Protein AF-A0A2G9T8K2-F1 (afdb_monomer)

Secondary structure (DSSP, 8-state):
-------------PPP---HHHHHHHSPPHHHH-TTS-PPP-------SPPTTS---THHHH-HHHHHHHHHTHHHHHHHHHHHHHHHHHHHHHHHH--TTS-HHHHHHHHHHHHHHHTT-BTTTBS-SS------TT--S---PPTT--

Foldseek 3Di:
DDDDDPPDPPDPPPDPPPPLVVVLVPDDALCRVPVVLDADDDDDDAQDDADPVRDGVNVCVVPPVNVVVVVVCVNVRSVVRSLVVLVVVLVVVLVVDDDPPDDLQVSQVSSQSSSCSRQVDDPPVTGDPDGDWDDDDPGDTDDGDDPPRD

pLDDT: mean 89.26, std 17.04, range [35.12, 98.88]

Radius of gyration: 23.51 Å; Cα contacts (8 Å, |Δi|>4): 113; chains: 1; bounding box: 59×40×75 Å

Nearest PDB structures (foldseek):
  6qef-assembly1_A  TM=9.715E-01  e=3.784E-11  Homo sapiens
  1yw7-assembly1_A  TM=9.682E-01  e=5.775E-11  Homo sapiens
  7a14-assembly1_A  TM=9.833E-01  e=1.192E-10  Homo sapiens
  7a16-assembly1_A  TM=9.784E-01  e=1.518E-10  Homo sapiens
  5ji6-assembly1_A  TM=9.802E-01  e=2.053E-10  Homo sapiens

InterPro domains:
  IPR000994 Peptidase M24 [PF00557] (80-147)
  IPR036005 Creatinase/aminopeptidase-like [G3DSA:3.90.230.10] (22-150)
  IPR036005 Creatinase/aminopeptidase-like [SSF55920] (55-149)
  IPR050247 Methionine Aminopeptidase Type 2 [PTHR45777] (27-149)

Solvent-accessible surface area (backbone atoms only — not comparable to full-atom values): 9582 Å² total; per-residue (Å²): 133,87,78,85,80,81,78,75,82,76,70,82,74,75,73,79,86,73,69,56,65,61,60,46,69,71,50,74,30,49,66,73,74,30,78,83,68,68,47,67,78,77,91,82,77,74,58,76,69,56,44,100,84,65,50,56,60,55,56,56,81,68,38,64,70,44,48,55,55,54,60,71,44,44,68,64,49,35,55,51,23,45,54,48,49,33,52,54,51,40,55,54,55,47,68,77,68,71,55,92,91,62,54,66,55,62,53,42,53,57,48,49,54,38,43,38,50,29,52,55,51,47,81,92,83,25,63,79,93,66,81,65,67,67,45,61,89,91,42,88,65,88,34,58,72,59,96,87,66,129

Organism: Teladorsagia circumcincta (NCBI:txid45464)

Sequence (150 aa):
MNGGGDTVLNGVEEAPVVDWHKEITAMKPIDEQYPDGKYPVGQCETYYLPGKDGRIASDRESNQEKKALDGSFEEMYQDYRRSAEAHRQVRSYVKSWVKPGMTMIEICERLEACSRHLIKENGLEAGLAFPTGCSLNHVAAHYTPNNGDT

Structure (mmCIF, N/CA/C/O backbone):
data_AF-A0A2G9T8K2-F1
#
_entry.id   AF-A0A2G9T8K2-F1
#
loop_
_atom_site.group_PDB
_atom_site.id
_atom_site.type_symbol
_atom_site.label_atom_id
_atom_site.label_alt_id
_atom_site.label_comp_id
_atom_site.label_asym_id
_atom_site.label_entity_id
_atom_site.label_seq_id
_atom_site.pdbx_PDB_ins_code
_atom_site.Cartn_x
_atom_site.Cartn_y
_atom_site.Cartn_z
_atom_site.occupancy
_atom_site.B_iso_or_equiv
_atom_site.auth_seq_id
_atom_site.auth_comp_id
_atom_site.auth_asym_id
_atom_site.auth_atom_id
_atom_site.pdbx_PDB_model_num
ATOM 1 N N . MET A 1 1 ? 39.561 -26.236 -41.363 1.00 38.16 1 MET A N 1
ATOM 2 C CA . MET A 1 1 ? 38.985 -25.090 -42.092 1.00 38.16 1 MET A CA 1
ATOM 3 C C . MET A 1 1 ? 37.475 -25.247 -42.079 1.00 38.16 1 MET A C 1
ATOM 5 O O . MET A 1 1 ? 37.019 -26.264 -42.571 1.00 38.16 1 MET A O 1
ATOM 9 N N . ASN A 1 2 ? 36.804 -24.281 -41.438 1.00 37.56 2 ASN A N 1
ATOM 10 C CA . ASN A 1 2 ? 35.437 -23.749 -41.601 1.00 37.56 2 ASN A CA 1
ATOM 11 C C . ASN A 1 2 ? 34.260 -24.724 -41.833 1.00 37.56 2 ASN A C 1
ATOM 13 O O . ASN A 1 2 ? 34.310 -25.563 -42.715 1.00 37.56 2 ASN A O 1
ATOM 17 N N . GLY A 1 3 ? 33.119 -24.603 -41.157 1.00 35.12 3 GLY A N 1
ATOM 18 C CA . GLY A 1 3 ? 32.660 -23.568 -40.235 1.00 35.12 3 GLY A CA 1
ATOM 19 C C . GLY A 1 3 ? 31.345 -24.015 -39.595 1.00 35.12 3 GLY A C 1
ATOM 20 O O . GLY A 1 3 ? 30.494 -24.600 -40.264 1.00 35.12 3 GLY A O 1
ATOM 21 N N . GLY A 1 4 ? 31.221 -23.783 -38.288 1.00 36.28 4 GLY A N 1
ATOM 22 C CA . GLY A 1 4 ? 29.957 -23.906 -37.574 1.00 36.28 4 GLY A CA 1
ATOM 23 C C . GLY A 1 4 ? 29.042 -22.776 -38.022 1.00 36.28 4 GLY A C 1
ATOM 24 O O . GLY A 1 4 ? 29.440 -21.614 -37.993 1.00 36.28 4 GLY A O 1
ATOM 25 N N . GLY A 1 5 ? 27.855 -23.129 -38.506 1.00 36.09 5 GLY A N 1
ATOM 26 C CA . GLY A 1 5 ? 26.811 -22.158 -38.782 1.00 36.09 5 GLY A CA 1
ATOM 27 C C . GLY A 1 5 ? 26.262 -21.642 -37.462 1.00 36.09 5 GLY A C 1
ATOM 28 O O . GLY A 1 5 ? 25.600 -22.388 -36.745 1.00 36.09 5 GLY A O 1
ATOM 29 N N . ASP A 1 6 ? 26.547 -20.379 -37.161 1.00 44.25 6 ASP A N 1
ATOM 30 C CA . ASP A 1 6 ? 25.820 -19.609 -36.163 1.00 44.25 6 ASP A CA 1
ATOM 31 C C . ASP A 1 6 ? 24.350 -19.555 -36.589 1.00 44.25 6 ASP A C 1
ATOM 33 O O . ASP A 1 6 ? 23.964 -18.839 -37.517 1.00 44.25 6 ASP A O 1
ATOM 37 N N . THR A 1 7 ? 23.507 -20.345 -35.928 1.00 45.78 7 THR A N 1
ATOM 38 C CA . THR A 1 7 ? 22.065 -20.119 -35.940 1.00 45.78 7 THR A CA 1
ATOM 39 C C . THR A 1 7 ? 21.801 -18.811 -35.211 1.00 45.78 7 THR A C 1
ATOM 41 O O . THR A 1 7 ? 21.728 -18.770 -33.984 1.00 45.78 7 THR A O 1
ATOM 44 N N . VAL A 1 8 ? 21.683 -17.740 -35.991 1.00 42.59 8 VAL A N 1
ATOM 45 C CA . VAL A 1 8 ? 21.125 -16.457 -35.570 1.00 42.59 8 VAL A CA 1
ATOM 46 C C . VAL A 1 8 ? 19.744 -16.739 -34.977 1.00 42.59 8 VAL A C 1
ATOM 48 O O . VAL A 1 8 ? 18.833 -17.179 -35.682 1.00 42.59 8 VAL A O 1
ATOM 51 N N . LEU A 1 9 ? 19.604 -16.543 -33.665 1.00 45.12 9 LEU A N 1
ATOM 52 C CA . LEU A 1 9 ? 18.311 -16.550 -32.992 1.00 45.12 9 LEU A CA 1
ATOM 53 C C . LEU A 1 9 ? 17.525 -15.345 -33.515 1.00 45.12 9 LEU A C 1
ATOM 55 O O . LEU A 1 9 ? 17.727 -14.211 -33.088 1.00 45.12 9 LEU A O 1
ATOM 59 N N . ASN A 1 10 ? 16.682 -15.601 -34.511 1.00 40.28 10 ASN A N 1
ATOM 60 C CA . ASN A 1 10 ? 15.770 -14.617 -35.066 1.00 40.28 10 ASN A CA 1
ATOM 61 C C . ASN A 1 10 ? 14.801 -14.140 -33.978 1.00 40.28 10 ASN A C 1
ATOM 63 O O . ASN A 1 10 ? 14.024 -14.936 -33.460 1.00 40.28 10 ASN A O 1
ATOM 67 N N . GLY A 1 11 ? 14.866 -12.836 -33.695 1.00 44.34 11 GLY A N 1
ATOM 68 C CA . GLY A 1 11 ? 13.776 -11.992 -33.210 1.00 44.34 11 GLY A CA 1
ATOM 69 C C . GLY A 1 11 ? 12.993 -12.525 -32.017 1.00 44.34 11 GLY A C 1
ATOM 70 O O . GLY A 1 11 ? 11.942 -13.135 -32.192 1.00 44.34 11 GLY A O 1
ATOM 71 N N . VAL A 1 12 ? 13.437 -12.186 -30.805 1.00 46.81 12 VAL A N 1
ATOM 72 C CA . VAL A 1 12 ? 12.482 -12.038 -29.703 1.00 46.81 12 VAL A CA 1
ATOM 73 C C . VAL A 1 12 ? 11.587 -10.872 -30.109 1.00 46.81 12 VAL A C 1
ATOM 75 O O . VAL A 1 12 ? 12.048 -9.737 -30.184 1.00 46.81 12 VAL A O 1
ATOM 78 N N . GLU A 1 13 ? 10.352 -11.175 -30.495 1.00 46.81 13 GLU A N 1
ATOM 79 C CA . GLU A 1 13 ? 9.320 -10.180 -30.756 1.00 46.81 13 GLU A CA 1
ATOM 80 C C . GLU A 1 13 ? 9.213 -9.310 -29.495 1.00 46.81 13 GLU A C 1
ATOM 82 O O . GLU A 1 13 ? 8.817 -9.803 -28.435 1.00 46.81 13 GLU A O 1
ATOM 87 N N . GLU A 1 14 ? 9.685 -8.058 -29.568 1.00 51.09 14 GLU A N 1
ATOM 88 C CA . GLU A 1 14 ? 9.594 -7.126 -28.445 1.00 51.09 14 GLU A CA 1
ATOM 89 C C . GLU A 1 14 ? 8.126 -7.040 -28.045 1.00 51.09 14 GLU A C 1
ATOM 91 O O . GLU A 1 14 ? 7.257 -6.711 -28.860 1.00 51.09 14 GLU A O 1
ATOM 96 N N . ALA A 1 15 ? 7.838 -7.400 -26.792 1.00 55.69 15 ALA A N 1
ATOM 97 C CA . ALA A 1 15 ? 6.488 -7.312 -26.276 1.00 55.69 15 ALA A CA 1
ATOM 98 C C . ALA A 1 15 ? 5.990 -5.872 -26.487 1.00 55.69 15 ALA A C 1
ATOM 100 O O . ALA A 1 15 ? 6.731 -4.928 -26.203 1.00 55.69 15 ALA A O 1
ATOM 101 N N . PRO A 1 16 ? 4.759 -5.677 -26.991 1.00 57.56 16 PRO A N 1
ATOM 102 C CA . PRO A 1 16 ? 4.246 -4.343 -27.260 1.00 57.56 16 PRO A CA 1
ATOM 103 C C . PRO A 1 16 ? 4.357 -3.484 -25.999 1.00 57.56 16 PRO A C 1
ATOM 105 O O . PRO A 1 16 ? 3.934 -3.907 -24.921 1.00 57.56 16 PRO A O 1
ATOM 108 N N . VAL A 1 17 ? 4.934 -2.288 -26.141 1.00 64.06 17 VAL A N 1
ATOM 109 C CA . VAL A 1 17 ? 5.095 -1.326 -25.046 1.00 64.06 17 VAL A CA 1
ATOM 110 C C . VAL A 1 17 ? 3.703 -0.910 -24.573 1.00 64.06 17 VAL A C 1
ATOM 112 O O . VAL A 1 17 ? 3.028 -0.091 -25.198 1.00 64.06 17 VAL A O 1
ATOM 115 N N . VAL A 1 18 ? 3.235 -1.526 -23.487 1.00 72.75 18 VAL A N 1
ATOM 116 C CA . VAL A 1 18 ? 1.966 -1.168 -22.853 1.00 72.75 18 VAL A CA 1
ATOM 117 C C . VAL A 1 18 ? 2.175 0.149 -22.116 1.00 72.75 18 VAL A C 1
ATOM 119 O O . VAL A 1 18 ? 2.946 0.211 -21.161 1.00 72.75 18 VAL A O 1
ATOM 122 N N . ASP A 1 19 ? 1.479 1.199 -22.550 1.00 87.56 19 ASP A N 1
ATOM 123 C CA . ASP A 1 19 ? 1.466 2.506 -21.886 1.00 87.56 19 ASP A CA 1
ATOM 124 C C . ASP A 1 19 ? 0.635 2.434 -20.594 1.00 87.56 19 ASP A C 1
ATOM 126 O O . ASP A 1 19 ? -0.530 2.836 -20.526 1.00 87.56 19 ASP A O 1
ATOM 130 N N . TRP A 1 20 ? 1.247 1.873 -19.554 1.00 92.75 20 TRP A N 1
ATOM 131 C CA . TRP A 1 20 ? 0.635 1.721 -18.240 1.00 92.75 20 TRP A CA 1
ATOM 132 C C . TRP A 1 20 ? 0.455 3.064 -17.516 1.00 92.75 20 TRP A C 1
ATOM 134 O O . TRP A 1 20 ? -0.362 3.152 -16.601 1.00 92.75 20 TRP A O 1
ATOM 144 N N . HIS A 1 21 ? 1.129 4.139 -17.943 1.00 92.25 21 HIS A N 1
ATOM 145 C CA . HIS A 1 21 ? 0.894 5.478 -17.397 1.00 92.25 21 HIS A CA 1
ATOM 146 C C . HIS A 1 21 ? -0.522 5.965 -17.704 1.00 92.25 21 HIS A C 1
ATOM 148 O O . HIS A 1 21 ? -1.160 6.563 -16.835 1.00 92.25 21 HIS A O 1
ATOM 154 N N . LYS A 1 22 ? -1.051 5.679 -18.901 1.00 94.00 22 LYS A N 1
ATOM 155 C CA . LYS A 1 22 ? -2.453 5.980 -19.231 1.00 94.00 22 LYS A CA 1
ATOM 156 C C . LYS A 1 22 ? -3.431 5.183 -18.376 1.00 94.00 22 LYS A C 1
ATOM 158 O O . LYS A 1 22 ? -4.403 5.756 -17.892 1.00 94.00 22 LYS A O 1
ATOM 163 N N . GLU A 1 23 ? -3.169 3.891 -18.174 1.00 94.25 23 GLU A N 1
ATOM 164 C CA . GLU A 1 23 ? -4.003 3.036 -17.319 1.00 94.25 23 GLU A CA 1
ATOM 165 C C . GLU A 1 23 ? -4.077 3.585 -15.892 1.00 94.25 23 GLU A C 1
ATOM 167 O O . GLU A 1 23 ? -5.168 3.733 -15.350 1.00 94.25 23 GLU A O 1
ATOM 172 N N . ILE A 1 24 ? -2.923 3.922 -15.308 1.00 96.69 24 ILE A N 1
ATOM 173 C CA . ILE A 1 24 ? -2.823 4.458 -13.947 1.00 96.69 24 ILE A CA 1
ATOM 174 C C . ILE A 1 24 ? -3.498 5.825 -13.855 1.00 96.69 24 ILE A C 1
ATOM 176 O O . ILE A 1 24 ? -4.305 6.035 -12.957 1.00 96.69 24 ILE A O 1
ATOM 180 N N . THR A 1 25 ? -3.236 6.729 -14.803 1.00 95.56 25 THR A N 1
ATOM 181 C CA . THR A 1 25 ? -3.832 8.077 -14.821 1.00 95.56 25 THR A CA 1
ATOM 182 C C . THR A 1 25 ? -5.361 8.031 -14.911 1.00 95.56 25 THR A C 1
ATOM 184 O O . THR A 1 25 ? -6.039 8.906 -14.380 1.00 95.56 25 THR A O 1
ATOM 187 N N . ALA A 1 26 ? -5.918 7.007 -15.565 1.00 96.69 26 ALA A N 1
ATOM 188 C CA . ALA A 1 26 ? -7.360 6.790 -15.637 1.00 96.69 26 ALA A CA 1
ATOM 189 C C . ALA A 1 26 ? -7.965 6.246 -14.326 1.00 96.69 26 ALA A C 1
ATOM 191 O O . ALA A 1 26 ? -9.184 6.303 -14.151 1.00 96.69 26 ALA A O 1
ATOM 192 N N . MET A 1 27 ? -7.151 5.716 -13.405 1.00 97.50 27 MET A N 1
ATOM 193 C CA . MET A 1 27 ? -7.623 5.295 -12.087 1.00 97.50 27 MET A CA 1
ATOM 194 C C . MET A 1 27 ? -7.935 6.514 -11.227 1.00 97.50 27 MET A C 1
ATOM 196 O O . MET A 1 27 ? -7.213 7.507 -11.225 1.00 97.50 27 MET A O 1
ATOM 200 N N . LYS A 1 28 ? -9.001 6.423 -10.442 1.00 98.31 28 LYS A N 1
ATOM 201 C CA . LYS A 1 28 ? -9.392 7.485 -9.519 1.00 98.31 28 LYS A CA 1
ATOM 202 C C . LYS A 1 28 ? -8.578 7.367 -8.218 1.00 98.31 28 LYS A C 1
ATOM 204 O O . LYS A 1 28 ? -8.588 6.277 -7.651 1.00 98.31 28 LYS A O 1
ATOM 209 N N . PRO A 1 29 ? -7.900 8.412 -7.711 1.00 98.56 29 PRO A N 1
ATOM 210 C CA . PRO A 1 29 ? -7.234 8.368 -6.404 1.00 98.56 29 PRO A CA 1
ATOM 211 C C . PRO A 1 29 ? -8.192 8.008 -5.261 1.00 98.56 29 PRO A C 1
ATOM 213 O O . PRO A 1 29 ? -9.389 8.294 -5.349 1.00 98.56 29 PRO A O 1
ATOM 216 N N . ILE A 1 30 ? -7.681 7.414 -4.174 1.00 98.69 30 ILE A N 1
ATOM 217 C CA . ILE A 1 30 ? -8.524 6.906 -3.075 1.00 98.69 30 ILE A CA 1
ATOM 218 C C . ILE A 1 30 ? -9.400 8.015 -2.473 1.00 98.69 30 ILE A C 1
ATOM 220 O O . ILE A 1 30 ? -10.603 7.825 -2.315 1.00 98.69 30 ILE A O 1
ATOM 224 N N . ASP A 1 31 ? -8.839 9.198 -2.239 1.00 98.06 31 ASP A N 1
ATOM 225 C CA . ASP A 1 31 ? -9.562 10.336 -1.645 1.00 98.06 31 ASP A CA 1
ATOM 226 C C . ASP A 1 31 ? -10.737 10.803 -2.508 1.00 98.06 31 ASP A C 1
ATOM 228 O O . ASP A 1 31 ? -11.750 11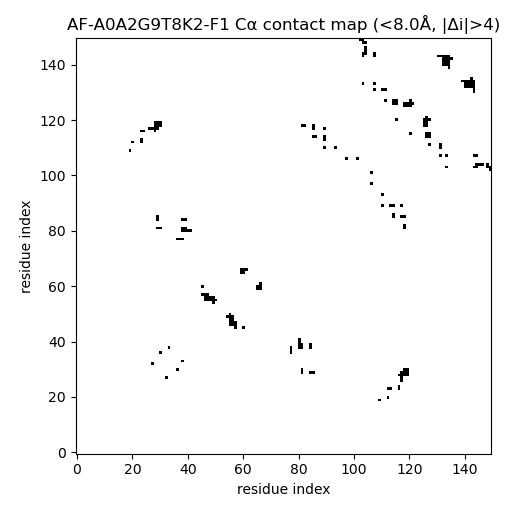.286 -2.012 1.00 98.06 31 ASP A O 1
ATOM 232 N N . GLU A 1 32 ? -10.623 10.649 -3.826 1.00 98.31 32 GLU A N 1
ATOM 233 C CA . GLU A 1 32 ? -11.689 11.037 -4.739 1.00 98.31 32 GLU A CA 1
ATOM 234 C C . GLU A 1 32 ? -12.767 9.949 -4.841 1.00 98.31 32 GLU A C 1
ATOM 236 O O . GLU A 1 32 ? -13.918 10.242 -5.179 1.00 98.31 32 GLU A O 1
ATOM 241 N N . GLN A 1 33 ? -12.424 8.684 -4.583 1.00 98.44 33 GLN A N 1
ATOM 242 C CA . GLN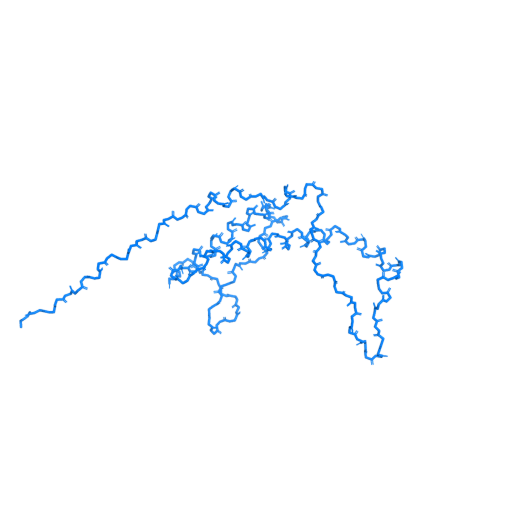 A 1 33 ? -13.400 7.596 -4.480 1.00 98.44 33 GLN A CA 1
ATOM 243 C C . GLN A 1 33 ? -14.270 7.738 -3.221 1.00 98.44 33 GLN A C 1
ATOM 245 O O . GLN A 1 33 ? -15.461 7.436 -3.285 1.00 98.44 33 GLN A O 1
ATOM 250 N N . TYR A 1 34 ? -13.695 8.253 -2.128 1.00 98.19 34 TYR A N 1
ATOM 251 C CA . TYR A 1 34 ? -14.343 8.445 -0.824 1.00 98.19 34 TYR A CA 1
ATOM 252 C C . TYR A 1 34 ? -14.344 9.932 -0.424 1.00 98.19 34 TYR A C 1
ATOM 254 O O . TYR A 1 34 ? -13.609 10.335 0.478 1.00 98.19 34 TYR A O 1
ATOM 262 N N . PRO A 1 35 ? -15.165 10.778 -1.082 1.00 97.00 35 PRO A N 1
ATOM 263 C CA . PRO A 1 35 ? -15.143 12.229 -0.875 1.00 97.00 35 PRO A CA 1
ATOM 264 C C . PRO A 1 35 ? -15.599 12.670 0.525 1.00 97.00 35 PRO A C 1
ATOM 266 O O . PRO A 1 35 ? -15.419 13.829 0.888 1.00 97.00 35 PRO A O 1
ATOM 269 N N . ASP A 1 36 ? -16.208 11.776 1.306 1.00 96.75 36 ASP A N 1
ATOM 270 C CA . ASP A 1 36 ? -16.606 12.006 2.696 1.00 96.75 36 ASP A CA 1
ATOM 271 C C . ASP A 1 36 ? -15.505 11.655 3.713 1.00 96.75 36 ASP A C 1
ATOM 273 O O . ASP A 1 36 ? -15.725 11.800 4.917 1.00 96.75 36 ASP A O 1
ATOM 277 N N . GLY A 1 37 ? -14.341 11.185 3.246 1.00 95.69 37 GLY A N 1
ATOM 278 C CA . GLY A 1 37 ? -13.222 10.769 4.091 1.00 95.69 37 GLY A CA 1
ATOM 279 C C . GLY A 1 37 ? -13.492 9.496 4.895 1.00 95.69 37 GLY A C 1
ATOM 280 O O . GLY A 1 37 ? -12.780 9.231 5.862 1.00 95.69 37 GLY A O 1
ATOM 281 N N . LYS A 1 38 ? -14.524 8.716 4.539 1.00 96.81 38 LYS A N 1
ATOM 282 C CA . LYS A 1 38 ? -14.865 7.459 5.216 1.00 96.81 38 LYS A CA 1
ATOM 283 C C . LYS A 1 38 ? -14.405 6.273 4.385 1.00 96.81 38 LYS A C 1
ATOM 285 O O . LYS A 1 38 ? -15.114 5.780 3.510 1.00 96.81 38 LYS A O 1
ATOM 290 N N . TYR A 1 39 ? -13.213 5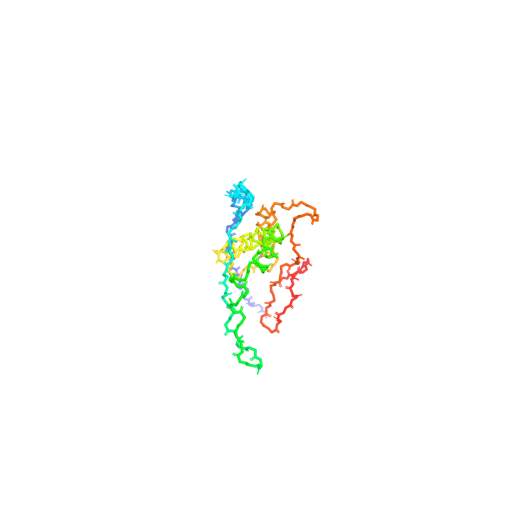.786 4.695 1.00 98.31 39 TYR A N 1
ATOM 291 C CA . TYR A 1 39 ? -12.612 4.668 3.981 1.00 98.31 39 TYR A CA 1
ATOM 292 C C . TYR A 1 39 ? -13.143 3.315 4.490 1.00 98.31 39 TYR A C 1
ATOM 294 O O . TYR A 1 39 ? -13.522 3.193 5.662 1.00 98.31 39 TYR A O 1
ATOM 302 N N . PRO A 1 40 ? -13.149 2.264 3.645 1.00 98.06 40 PRO A N 1
ATOM 303 C CA . PRO A 1 40 ? -13.683 0.962 4.023 1.00 98.06 40 PRO A CA 1
ATOM 304 C C . PRO A 1 40 ? -12.931 0.346 5.202 1.00 98.06 40 PRO A C 1
ATOM 306 O O . PRO A 1 40 ? -11.696 0.265 5.206 1.00 98.06 40 PRO A O 1
ATOM 309 N N . VAL A 1 41 ? -13.693 -0.152 6.177 1.00 97.88 41 VAL A N 1
ATOM 310 C CA . VAL A 1 41 ? -13.150 -0.939 7.286 1.00 97.88 41 VAL A CA 1
ATOM 31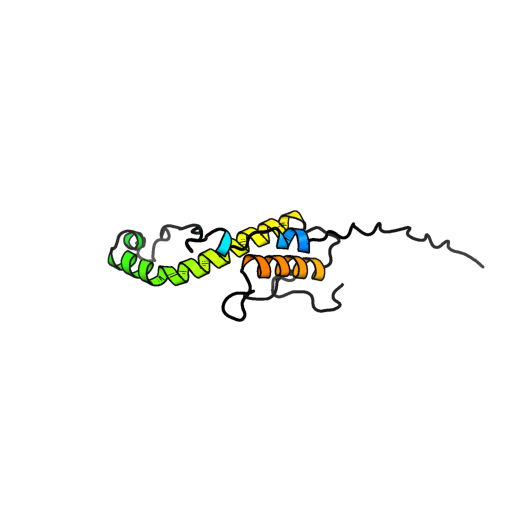1 C C . VAL A 1 41 ? -12.501 -2.225 6.772 1.00 97.88 41 VAL A C 1
ATOM 313 O O . VAL A 1 41 ? -12.915 -2.807 5.768 1.00 97.88 41 VAL A O 1
ATOM 316 N N . GLY A 1 42 ? -11.450 -2.660 7.466 1.00 97.00 42 GLY A N 1
ATOM 317 C CA . GLY A 1 42 ? -10.873 -3.982 7.260 1.00 97.00 42 GLY A CA 1
ATOM 318 C C . GLY A 1 42 ? -11.724 -5.082 7.897 1.00 97.00 42 GLY A C 1
ATOM 319 O O . GLY A 1 42 ? -12.871 -4.880 8.286 1.00 97.00 42 GLY A O 1
ATOM 320 N N . GLN A 1 43 ? -11.125 -6.259 8.040 1.00 95.69 43 GLN A N 1
ATOM 321 C CA . GLN A 1 43 ? -11.705 -7.341 8.825 1.00 95.69 43 GLN A CA 1
ATOM 322 C C . GLN A 1 43 ? -11.619 -6.991 10.318 1.00 95.69 43 GLN A C 1
ATOM 324 O O . GLN A 1 43 ? -10.523 -6.869 10.864 1.00 95.69 43 GLN A O 1
ATOM 329 N N . CYS A 1 44 ? -12.769 -6.816 10.965 1.00 91.06 44 CYS A N 1
ATOM 330 C CA . CYS A 1 44 ? -12.864 -6.626 12.410 1.00 91.06 44 CYS A CA 1
ATOM 331 C C . CYS A 1 44 ? -13.103 -7.985 13.070 1.00 91.06 44 CYS A C 1
ATOM 333 O O . CYS A 1 44 ? -14.189 -8.550 12.962 1.00 91.06 44 CYS A O 1
ATOM 335 N N . GLU A 1 45 ? -12.076 -8.509 13.732 1.00 87.62 45 GLU A N 1
ATOM 336 C CA . GLU A 1 45 ? -12.164 -9.751 14.495 1.00 87.62 45 GLU A CA 1
ATOM 337 C C . GLU A 1 45 ? -12.605 -9.468 15.926 1.00 87.62 45 GLU A C 1
ATOM 339 O O . GLU A 1 45 ? -12.085 -8.559 16.579 1.00 87.62 45 GLU A O 1
ATOM 344 N N . THR A 1 46 ? -13.520 -10.289 16.437 1.00 83.44 46 THR A N 1
ATOM 345 C CA . THR A 1 46 ? -13.854 -10.264 17.861 1.00 83.44 46 THR A CA 1
ATOM 346 C C . THR A 1 46 ? -12.687 -10.811 18.672 1.00 83.44 46 THR A C 1
ATOM 348 O O . THR A 1 46 ? -11.977 -11.706 18.215 1.00 83.44 46 THR A O 1
ATOM 351 N N . TYR A 1 47 ? -12.492 -10.350 19.902 1.00 75.81 47 TYR A N 1
ATOM 352 C CA . TYR A 1 47 ?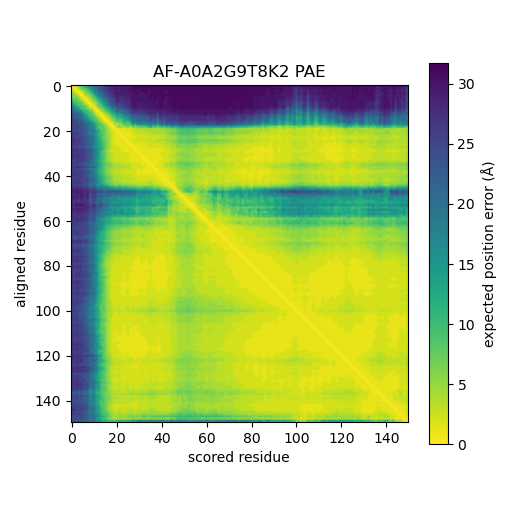 -11.476 -10.940 20.774 1.00 75.81 47 TYR A CA 1
ATOM 353 C C . TYR A 1 47 ? -11.861 -12.390 21.105 1.00 75.81 47 TYR A C 1
ATOM 355 O O . TYR A 1 47 ? -12.724 -12.599 21.946 1.00 75.81 47 TYR A O 1
ATOM 363 N N . TYR A 1 48 ? -11.254 -13.387 20.450 1.00 66.12 48 TYR A N 1
ATOM 364 C CA . TYR A 1 48 ? -11.632 -14.805 20.605 1.00 66.12 48 TYR A CA 1
ATOM 365 C C . TYR A 1 48 ? -10.577 -15.673 21.303 1.00 66.12 48 TYR A C 1
ATOM 367 O O . TYR A 1 48 ? -10.852 -16.831 21.611 1.00 66.12 48 TYR A O 1
ATOM 375 N N . LEU A 1 49 ? -9.374 -15.148 21.566 1.00 74.69 49 LEU A N 1
ATOM 376 C CA . LEU A 1 49 ? -8.336 -15.891 22.282 1.00 74.69 49 LEU A CA 1
ATOM 377 C C . LEU A 1 49 ? -8.530 -15.751 23.799 1.00 74.69 49 LEU A C 1
ATOM 379 O O . LEU A 1 49 ? -8.466 -14.628 24.309 1.00 74.69 49 LEU A O 1
ATOM 383 N N . PRO A 1 50 ? -8.743 -16.861 24.532 1.00 79.88 50 PRO A N 1
ATOM 384 C CA . PRO A 1 50 ? -8.802 -16.821 25.984 1.00 79.88 50 PRO A CA 1
ATOM 385 C C . PRO A 1 50 ? -7.455 -16.384 26.564 1.00 79.88 50 PRO A C 1
ATOM 387 O O . PRO A 1 50 ? -6.393 -16.835 26.125 1.00 79.88 50 PRO A O 1
ATOM 390 N N . GLY A 1 51 ? -7.496 -15.535 27.586 1.00 80.25 51 GLY A N 1
ATOM 391 C CA . GLY A 1 51 ? -6.342 -15.240 28.422 1.00 80.25 51 GLY A CA 1
ATOM 392 C C . GLY A 1 51 ? -5.847 -16.484 29.163 1.00 80.25 51 GLY A C 1
ATOM 393 O O . GLY A 1 51 ? -6.499 -17.529 29.190 1.00 80.25 51 GLY A O 1
ATOM 394 N N . LYS A 1 52 ? -4.694 -16.369 29.834 1.00 82.56 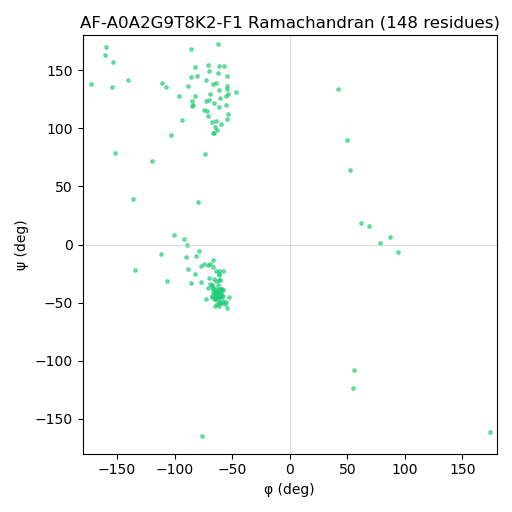52 LYS A N 1
ATOM 395 C CA . LYS A 1 52 ? -4.151 -17.451 30.684 1.00 82.56 52 LYS A CA 1
ATOM 396 C C . LYS A 1 52 ? -5.118 -17.880 31.799 1.00 82.56 52 LYS A C 1
ATOM 398 O O . LYS A 1 52 ? -5.009 -18.989 32.304 1.00 82.56 52 LYS A O 1
ATOM 403 N N . ASP A 1 53 ? -6.036 -16.996 32.177 1.00 87.62 53 ASP A N 1
ATOM 404 C CA . ASP A 1 53 ? -7.104 -17.198 33.156 1.00 87.62 53 ASP A CA 1
ATOM 405 C C . ASP A 1 53 ? -8.425 -17.701 32.532 1.00 87.62 53 ASP A C 1
ATOM 407 O O . ASP A 1 53 ? -9.432 -17.811 33.229 1.00 87.62 53 ASP A O 1
ATOM 411 N N . GLY A 1 54 ? -8.440 -17.996 31.227 1.00 83.81 54 GLY A N 1
ATOM 412 C CA . GLY A 1 54 ? -9.602 -18.494 30.489 1.00 83.81 54 GLY A CA 1
ATOM 413 C C . GLY A 1 54 ? -10.636 -17.428 30.117 1.00 83.81 54 GLY A C 1
ATOM 414 O O . GLY A 1 54 ? -11.651 -17.763 29.507 1.00 83.81 54 GLY A O 1
ATOM 415 N N . ARG A 1 55 ? -10.411 -16.152 30.458 1.00 83.19 55 ARG A N 1
ATOM 416 C CA . ARG A 1 55 ? -11.340 -15.063 30.123 1.00 83.19 55 ARG A CA 1
ATOM 417 C C . ARG A 1 55 ? -11.158 -14.603 28.685 1.00 83.19 55 ARG A C 1
ATOM 419 O O . ARG A 1 55 ? -10.044 -14.548 28.177 1.00 83.19 55 ARG A O 1
ATOM 426 N N . ILE A 1 56 ? -12.259 -14.217 28.053 1.00 82.44 56 ILE A N 1
ATOM 427 C CA . ILE A 1 56 ? -12.282 -13.671 26.696 1.00 82.44 56 ILE A CA 1
ATOM 428 C C . ILE A 1 56 ? -12.567 -12.170 26.798 1.00 82.44 56 ILE A C 1
ATOM 430 O O . ILE A 1 56 ? -13.446 -11.760 27.553 1.00 82.44 56 ILE A O 1
ATOM 434 N N . ALA A 1 57 ? -11.833 -11.344 26.050 1.00 84.38 57 ALA A N 1
ATOM 435 C CA . ALA A 1 57 ? -11.938 -9.882 26.110 1.00 84.38 57 ALA A CA 1
ATOM 436 C C . ALA A 1 57 ? -13.139 -9.318 25.315 1.00 84.38 57 ALA A C 1
ATOM 438 O O . ALA A 1 57 ? -13.048 -8.259 24.694 1.00 84.38 57 ALA A O 1
ATOM 439 N N . SER A 1 58 ? -14.269 -10.031 25.313 1.00 83.25 58 SER A N 1
ATOM 440 C CA . SER A 1 58 ? -15.506 -9.647 24.615 1.00 83.25 58 SER A CA 1
ATOM 441 C C . SER A 1 58 ? -16.164 -8.395 25.209 1.00 83.25 58 SER A C 1
ATOM 443 O O . SER A 1 58 ? -16.972 -7.728 24.565 1.00 83.25 58 SER A O 1
ATOM 445 N N . ASP A 1 59 ? -15.820 -8.042 26.448 1.00 84.25 59 ASP A N 1
ATOM 446 C CA . ASP A 1 59 ? -16.265 -6.810 27.098 1.00 84.25 59 ASP A CA 1
ATOM 447 C C . ASP A 1 59 ? -15.740 -5.550 26.392 1.00 84.25 59 ASP A C 1
ATOM 449 O O . ASP A 1 59 ? -16.380 -4.504 26.462 1.00 84.25 59 ASP A O 1
ATOM 453 N N . ARG A 1 60 ? -14.639 -5.642 25.637 1.00 85.62 60 ARG A N 1
ATOM 454 C CA . ARG A 1 60 ? -14.069 -4.518 24.874 1.00 85.62 60 ARG A CA 1
ATOM 455 C C . ARG A 1 60 ? -15.012 -3.968 23.803 1.00 85.62 60 ARG A C 1
ATOM 457 O O . ARG A 1 60 ? -14.932 -2.786 23.489 1.00 85.62 60 ARG A O 1
ATOM 464 N N . GLU A 1 61 ? -15.926 -4.792 23.296 1.00 85.31 61 GLU A N 1
ATOM 465 C CA . GLU A 1 61 ? -16.927 -4.391 22.300 1.00 85.31 61 GLU A CA 1
ATOM 466 C C . GLU A 1 61 ? -18.209 -3.830 22.921 1.00 85.31 61 GLU A C 1
ATOM 468 O O . GLU A 1 61 ? -18.969 -3.134 22.252 1.00 85.31 61 GLU A O 1
ATOM 473 N N . SER A 1 62 ? -18.494 -4.132 24.190 1.00 87.88 62 SER A N 1
ATOM 474 C CA . SER A 1 62 ? -19.744 -3.739 24.861 1.00 87.88 62 SER A CA 1
ATOM 475 C C . SER A 1 62 ? -19.551 -2.606 25.870 1.00 87.88 62 SER A C 1
ATOM 477 O O . SER A 1 62 ? -20.447 -1.772 26.032 1.00 87.88 62 SER A O 1
ATOM 479 N N . ASN A 1 63 ? -18.379 -2.534 26.502 1.00 92.06 63 ASN A N 1
ATOM 480 C CA . ASN A 1 63 ? -18.024 -1.529 27.493 1.00 92.06 63 ASN A CA 1
ATOM 481 C C . ASN A 1 63 ? -17.966 -0.129 26.858 1.00 92.06 63 ASN A C 1
ATOM 483 O O . ASN A 1 63 ? -17.195 0.128 25.932 1.00 92.06 63 ASN A O 1
ATOM 487 N N . GLN A 1 64 ? -18.771 0.793 27.390 1.00 94.94 64 GLN A N 1
ATOM 488 C CA . GLN A 1 64 ? -18.898 2.161 26.879 1.00 94.94 64 GLN A CA 1
ATOM 489 C C . GLN A 1 64 ? -17.592 2.958 26.963 1.00 94.94 64 GLN A C 1
ATOM 491 O O . GLN A 1 64 ? -17.300 3.733 26.059 1.00 94.94 64 GLN A O 1
ATOM 496 N N . GLU A 1 65 ? -16.775 2.736 27.997 1.00 95.44 65 GLU A N 1
ATOM 497 C CA . GLU A 1 65 ? -15.461 3.378 28.122 1.00 95.44 65 GLU A CA 1
ATOM 498 C C . GLU A 1 65 ? -14.540 2.956 26.970 1.00 95.44 65 GLU A C 1
ATOM 500 O O . GLU A 1 65 ? -13.840 3.783 26.390 1.00 95.44 65 GLU A O 1
ATOM 505 N N . LYS A 1 66 ? -14.575 1.671 26.589 1.00 93.06 66 LYS A N 1
ATOM 506 C CA . LYS A 1 66 ? -13.758 1.146 25.487 1.00 93.06 66 LYS A CA 1
ATOM 507 C C . LYS A 1 66 ? -14.245 1.634 24.131 1.00 93.06 66 LYS A C 1
ATOM 509 O O . LYS A 1 66 ? -13.408 2.005 23.320 1.00 93.06 66 LYS A O 1
ATOM 514 N N . LYS A 1 67 ? -15.560 1.747 23.926 1.00 93.06 67 LYS A N 1
ATOM 515 C CA . LYS A 1 67 ? -16.128 2.388 22.727 1.00 93.06 67 LYS A CA 1
ATOM 516 C C . LYS A 1 67 ? -15.730 3.856 22.604 1.00 93.06 67 LYS A C 1
ATOM 518 O O . LYS A 1 67 ? -15.371 4.298 21.520 1.00 93.06 67 LYS A O 1
ATOM 523 N N . ALA A 1 68 ? -15.791 4.607 23.703 1.00 95.62 68 ALA A N 1
ATOM 524 C CA . ALA A 1 68 ? -15.393 6.012 23.710 1.00 95.62 68 ALA A CA 1
ATOM 525 C C . ALA A 1 68 ? -13.896 6.172 23.405 1.00 95.62 68 ALA A C 1
ATOM 527 O O . ALA A 1 68 ? -13.515 7.055 22.640 1.00 95.62 68 ALA A O 1
ATOM 528 N N . LEU A 1 69 ? -13.060 5.289 23.959 1.00 95.62 69 LEU A N 1
ATOM 529 C CA . LEU A 1 69 ? -11.631 5.259 23.665 1.00 95.62 69 LEU A CA 1
ATOM 530 C C . LEU A 1 69 ? -11.356 4.908 22.195 1.00 95.62 69 LEU A C 1
ATOM 532 O O . LEU A 1 69 ? -10.566 5.593 21.559 1.00 95.62 69 LEU A O 1
ATOM 536 N N . ASP A 1 70 ? -12.019 3.895 21.641 1.00 94.06 70 ASP A N 1
ATOM 537 C CA . ASP A 1 70 ? -11.882 3.501 20.230 1.00 94.06 70 ASP A CA 1
ATOM 538 C C . ASP A 1 70 ? -12.279 4.648 19.286 1.00 94.06 70 ASP A C 1
ATOM 540 O O . ASP A 1 70 ? -11.523 5.024 18.393 1.00 94.06 70 ASP A O 1
ATOM 544 N N . GLY A 1 71 ? -13.402 5.315 19.576 1.00 94.75 71 GLY A N 1
ATOM 545 C CA . GLY A 1 71 ? -13.844 6.496 18.833 1.00 94.75 71 GLY A CA 1
ATOM 546 C C . GLY A 1 71 ? -12.869 7.677 18.898 1.00 94.75 71 GLY A C 1
ATOM 547 O O . GLY A 1 71 ? -12.843 8.487 17.975 1.00 94.75 71 GLY A O 1
ATOM 548 N N . SER A 1 72 ? -12.033 7.774 19.940 1.00 97.00 72 SER A N 1
ATOM 549 C CA . SER A 1 72 ? -11.008 8.826 20.032 1.00 97.00 72 SER A CA 1
ATOM 550 C C . SER A 1 72 ? -9.846 8.643 19.047 1.00 97.00 72 SER A C 1
ATOM 552 O O . SER A 1 72 ? -9.137 9.605 18.766 1.00 97.00 72 SER A O 1
ATOM 554 N N . PHE A 1 73 ? -9.676 7.439 18.489 1.00 97.12 73 PHE A N 1
ATOM 555 C CA . PHE A 1 73 ? -8.644 7.105 17.502 1.00 97.12 73 PHE A CA 1
ATOM 556 C C . PHE A 1 73 ? -9.169 7.072 16.060 1.00 97.12 73 PHE A C 1
ATOM 558 O O . PHE A 1 73 ? -8.444 6.666 15.153 1.00 97.12 73 PHE A O 1
ATOM 565 N N . GLU A 1 74 ? -10.414 7.494 15.828 1.00 96.56 74 GLU A N 1
ATOM 566 C CA . GLU A 1 74 ? -11.080 7.318 14.536 1.00 96.56 74 GLU A CA 1
ATOM 567 C C . GLU A 1 74 ? -10.328 7.982 13.372 1.00 96.56 74 GLU A C 1
ATOM 569 O O . GLU A 1 74 ? -10.228 7.375 12.312 1.00 96.56 74 GLU A O 1
ATOM 574 N N . GLU A 1 75 ? -9.731 9.162 13.562 1.00 96.12 75 GLU A N 1
ATOM 575 C CA . GLU A 1 75 ? -8.916 9.830 12.530 1.00 96.12 75 GLU A CA 1
ATOM 576 C C . GLU A 1 75 ? -7.706 8.974 12.117 1.00 96.12 75 GLU A C 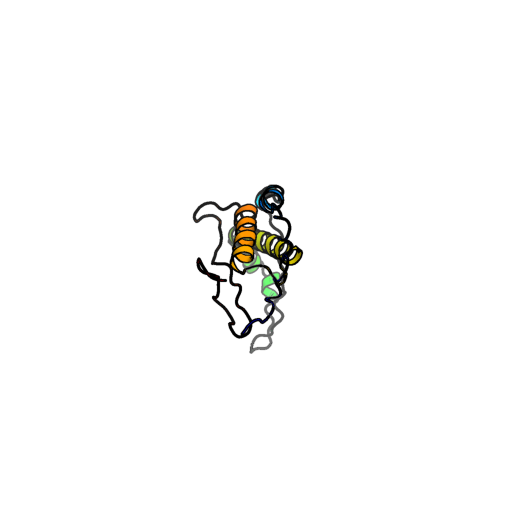1
ATOM 578 O O . GLU A 1 75 ? -7.536 8.655 10.942 1.00 96.12 75 GLU A O 1
ATOM 583 N N . MET A 1 76 ? -6.946 8.473 13.095 1.00 97.94 76 MET A N 1
ATOM 584 C CA . MET A 1 76 ? -5.826 7.558 12.853 1.00 97.94 76 MET A CA 1
ATOM 585 C C . MET A 1 76 ? -6.289 6.271 12.150 1.00 97.94 76 MET A C 1
ATOM 587 O O . MET A 1 76 ? -5.606 5.746 11.269 1.00 97.94 76 MET A O 1
ATOM 591 N N . TYR A 1 77 ? -7.461 5.738 12.511 1.00 97.94 77 TYR A N 1
ATOM 592 C CA . TYR A 1 77 ? -8.022 4.579 11.819 1.00 97.94 77 TYR A CA 1
ATOM 593 C C . TYR A 1 77 ? -8.428 4.894 10.382 1.00 97.94 77 TYR A C 1
ATOM 595 O O . TYR A 1 77 ? -8.255 4.030 9.521 1.00 97.94 77 TYR A O 1
ATOM 603 N N . GLN A 1 78 ? -8.925 6.097 10.094 1.00 98.25 78 GLN A N 1
ATOM 604 C CA . GLN A 1 78 ? -9.200 6.520 8.723 1.00 98.25 78 GLN A CA 1
ATOM 605 C C . GLN A 1 78 ? -7.916 6.573 7.886 1.00 98.25 78 GLN A C 1
ATOM 607 O O . GLN A 1 78 ? -7.918 6.030 6.782 1.00 98.25 78 GLN A O 1
ATOM 612 N N . ASP A 1 79 ? -6.797 7.066 8.422 1.00 98.31 79 ASP A N 1
ATOM 613 C CA . ASP A 1 79 ? -5.505 7.066 7.711 1.00 98.31 79 ASP A CA 1
ATOM 614 C C . ASP A 1 79 ? -5.012 5.650 7.377 1.00 98.31 79 ASP A C 1
ATOM 616 O O . ASP A 1 79 ? -4.567 5.364 6.254 1.00 98.31 79 ASP A O 1
ATOM 620 N N . TYR A 1 80 ? -5.153 4.715 8.323 1.00 98.56 80 TYR A N 1
ATOM 621 C CA . TYR A 1 80 ? -4.851 3.306 8.069 1.00 98.56 80 TYR A CA 1
ATOM 622 C C . TYR A 1 80 ? -5.784 2.697 7.019 1.00 98.56 80 TYR A C 1
ATOM 624 O O . TYR A 1 80 ? -5.322 1.969 6.137 1.00 98.56 80 TYR A O 1
ATOM 632 N N . ARG A 1 81 ? -7.090 2.983 7.082 1.00 98.69 81 ARG A N 1
ATOM 633 C CA . ARG A 1 81 ? -8.089 2.453 6.137 1.00 98.69 81 ARG A CA 1
ATOM 634 C C . ARG A 1 81 ? -7.868 3.003 4.725 1.00 98.69 81 ARG A C 1
ATOM 636 O O . ARG A 1 81 ? -7.913 2.221 3.773 1.00 98.69 81 ARG A O 1
ATOM 643 N N . ARG A 1 82 ? -7.544 4.292 4.596 1.00 98.69 82 ARG A N 1
ATOM 644 C CA . ARG A 1 82 ? -7.124 4.953 3.350 1.00 98.69 82 ARG A CA 1
ATOM 645 C C . ARG A 1 82 ? -5.934 4.240 2.719 1.00 98.69 82 ARG A C 1
ATOM 647 O O . ARG A 1 82 ? -6.000 3.792 1.574 1.00 98.69 82 ARG A O 1
ATOM 654 N N . SER A 1 83 ? -4.868 4.072 3.499 1.00 98.62 83 SER A N 1
ATOM 655 C CA . SER A 1 83 ? -3.633 3.411 3.064 1.00 98.62 83 SER A CA 1
ATOM 656 C C . SER A 1 83 ? -3.875 1.945 2.686 1.00 98.62 83 SER A C 1
ATOM 658 O O . SER A 1 83 ? -3.351 1.448 1.687 1.00 98.62 83 SER A O 1
ATOM 660 N N . ALA A 1 84 ? -4.725 1.246 3.445 1.00 98.81 84 ALA A N 1
ATOM 661 C CA . ALA A 1 84 ? -5.100 -0.133 3.164 1.00 98.81 84 ALA A CA 1
ATOM 662 C C . ALA A 1 84 ? -5.911 -0.268 1.866 1.00 98.81 84 ALA A C 1
ATOM 664 O O . ALA A 1 84 ? -5.718 -1.244 1.140 1.00 98.81 84 ALA A O 1
ATOM 665 N N . GLU A 1 85 ? -6.794 0.682 1.553 1.00 98.88 85 GLU A N 1
ATOM 666 C CA . GLU A 1 85 ? -7.546 0.689 0.295 1.00 98.88 85 GLU A CA 1
ATOM 667 C C . GLU A 1 85 ? -6.630 0.925 -0.910 1.00 98.88 85 GLU A C 1
ATOM 669 O O . GLU A 1 85 ? -6.699 0.160 -1.874 1.00 98.88 85 GLU A O 1
ATOM 674 N N . ALA A 1 86 ? -5.693 1.877 -0.817 1.00 98.81 86 ALA A N 1
ATOM 675 C CA . ALA A 1 86 ? -4.657 2.053 -1.836 1.00 98.81 86 ALA A CA 1
ATOM 676 C C . ALA A 1 86 ? -3.889 0.740 -2.058 1.00 98.81 86 ALA A C 1
ATOM 678 O O . ALA A 1 86 ? -3.813 0.235 -3.178 1.00 98.81 86 ALA A O 1
ATOM 679 N N . HIS A 1 87 ? -3.423 0.100 -0.981 1.00 98.88 87 HIS A N 1
ATOM 680 C CA . HIS A 1 87 ? -2.727 -1.183 -1.069 1.00 98.88 87 HIS A CA 1
ATOM 681 C C . HIS A 1 87 ? -3.603 -2.295 -1.688 1.00 98.88 87 HIS A C 1
ATOM 683 O O . HIS A 1 87 ? -3.092 -3.137 -2.438 1.00 98.88 87 HIS A O 1
ATOM 689 N N . ARG A 1 88 ? -4.909 -2.353 -1.381 1.00 98.88 88 ARG A N 1
ATOM 690 C CA . ARG A 1 88 ? -5.849 -3.329 -1.969 1.00 98.88 88 ARG A CA 1
ATOM 691 C C . ARG A 1 88 ? -5.957 -3.162 -3.482 1.00 98.88 88 ARG A C 1
ATOM 693 O O . ARG A 1 88 ? -5.884 -4.164 -4.196 1.00 98.88 88 ARG A O 1
ATOM 700 N N . GLN A 1 89 ? -6.089 -1.930 -3.958 1.00 98.81 89 GLN A N 1
ATOM 701 C CA . GLN A 1 89 ? -6.230 -1.637 -5.383 1.00 98.81 89 GLN A CA 1
ATOM 702 C C . GLN A 1 89 ? -4.914 -1.842 -6.139 1.00 98.81 89 GLN A C 1
ATOM 704 O O . GLN A 1 89 ? -4.905 -2.571 -7.131 1.00 98.81 89 GLN A O 1
ATOM 709 N N . VAL A 1 90 ? -3.791 -1.332 -5.616 1.00 98.81 90 VAL A N 1
ATOM 710 C CA . VAL A 1 90 ? -2.456 -1.520 -6.217 1.00 98.81 90 VAL A CA 1
ATOM 711 C C . VAL A 1 90 ? -2.135 -3.004 -6.376 1.00 98.81 90 VAL A C 1
ATOM 713 O O . VAL A 1 90 ? -1.819 -3.450 -7.475 1.00 98.81 90 VAL A O 1
ATOM 716 N N . ARG A 1 91 ? -2.269 -3.823 -5.320 1.00 98.69 91 ARG A N 1
ATOM 717 C CA . ARG A 1 91 ? -1.938 -5.259 -5.424 1.00 98.69 91 ARG A CA 1
ATOM 718 C C . ARG A 1 91 ? -2.874 -6.015 -6.372 1.00 98.69 91 ARG A C 1
ATOM 720 O O . ARG A 1 91 ? -2.470 -7.023 -6.944 1.00 98.69 91 ARG A O 1
ATOM 727 N N . SER A 1 92 ? -4.128 -5.571 -6.501 1.00 98.62 92 SER A N 1
ATOM 728 C CA . SER A 1 92 ? -5.085 -6.139 -7.456 1.00 98.62 92 SER A CA 1
ATOM 729 C C . SER A 1 92 ? -4.654 -5.829 -8.889 1.00 98.62 92 SER A C 1
ATOM 731 O O . SER A 1 92 ? -4.582 -6.733 -9.719 1.00 98.62 92 SER A O 1
ATOM 733 N N . TYR A 1 93 ? -4.263 -4.577 -9.147 1.00 98.38 93 TYR A N 1
AT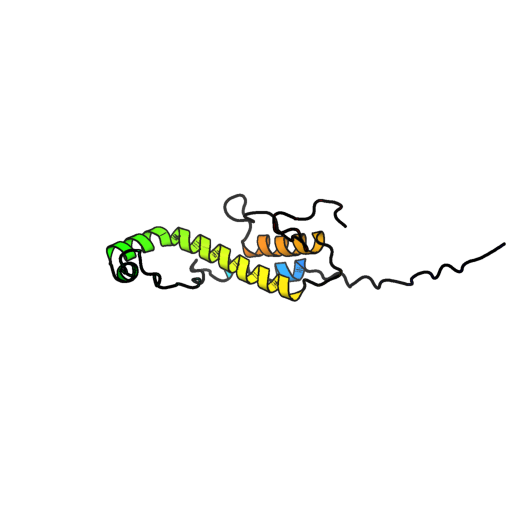OM 734 C CA . TYR A 1 93 ? -3.702 -4.155 -10.425 1.00 98.38 93 TYR A CA 1
ATOM 735 C C . TYR A 1 93 ? -2.433 -4.939 -10.769 1.00 98.38 93 TYR A C 1
ATOM 737 O O . TYR A 1 93 ? -2.375 -5.543 -11.834 1.00 98.38 93 TYR A O 1
ATOM 745 N N . VAL A 1 94 ? -1.468 -5.029 -9.851 1.00 98.38 94 VAL A N 1
ATOM 746 C CA . VAL A 1 94 ? -0.201 -5.765 -10.037 1.00 98.38 94 VAL A CA 1
ATOM 747 C C . VAL A 1 94 ? -0.435 -7.211 -10.484 1.00 98.38 94 VAL A C 1
ATOM 749 O O . VAL A 1 94 ? 0.172 -7.677 -11.447 1.00 98.38 94 VAL A O 1
ATOM 752 N N . LYS A 1 95 ? -1.382 -7.912 -9.848 1.00 98.31 95 LYS A N 1
ATOM 753 C CA . LYS A 1 95 ? -1.740 -9.296 -10.204 1.00 98.31 95 LYS A CA 1
ATOM 754 C C . LYS A 1 95 ? -2.274 -9.462 -11.629 1.00 98.31 95 LYS A C 1
ATOM 756 O O . LYS A 1 95 ? -2.233 -10.574 -12.143 1.00 98.31 95 LYS A O 1
ATOM 761 N N . SER A 1 96 ? -2.795 -8.405 -12.251 1.00 97.69 96 SER A N 1
ATOM 762 C CA . SER A 1 96 ? -3.357 -8.478 -13.605 1.00 97.69 96 SER A CA 1
ATOM 763 C C . SER A 1 96 ? -2.296 -8.514 -14.709 1.00 97.69 96 SER A C 1
ATOM 765 O O . SER A 1 96 ? -2.609 -8.919 -15.827 1.00 97.69 96 SER A O 1
ATOM 767 N N . TRP A 1 97 ? -1.056 -8.108 -14.414 1.00 96.75 97 TRP A N 1
ATOM 768 C CA . TRP A 1 97 ? -0.023 -7.929 -15.437 1.00 96.75 97 TRP A CA 1
ATOM 769 C C . TRP A 1 97 ? 1.348 -8.515 -15.095 1.00 96.75 97 TRP A C 1
ATOM 771 O O . TRP A 1 97 ? 2.103 -8.784 -16.030 1.00 96.75 97 TRP A O 1
ATOM 781 N N . VAL A 1 98 ? 1.685 -8.733 -13.815 1.00 97.38 98 VAL A N 1
ATOM 782 C CA . VAL A 1 98 ? 2.962 -9.367 -13.442 1.00 97.38 98 VAL A CA 1
ATOM 783 C C . VAL A 1 98 ? 3.033 -10.770 -14.034 1.00 97.38 98 VAL A C 1
ATOM 785 O O . VAL A 1 98 ? 2.151 -11.600 -13.811 1.00 97.38 98 VAL A O 1
ATOM 788 N N . LYS A 1 99 ? 4.111 -11.042 -14.769 1.00 96.75 99 LYS A N 1
ATOM 789 C CA . LYS A 1 99 ? 4.358 -12.327 -15.428 1.00 96.75 99 LYS A CA 1
ATOM 790 C C . LYS A 1 99 ? 5.860 -12.576 -15.608 1.00 96.75 99 LYS A C 1
ATOM 792 O O . LYS A 1 99 ? 6.626 -11.612 -15.653 1.00 96.75 99 LYS A O 1
ATOM 797 N N . PRO A 1 100 ? 6.291 -13.844 -15.744 1.00 97.50 100 PRO A N 1
ATOM 798 C CA . PRO A 1 100 ? 7.665 -14.161 -16.124 1.00 97.50 100 PRO A CA 1
ATOM 799 C C . PRO A 1 100 ? 8.074 -13.459 -17.425 1.00 97.50 100 PRO A C 1
ATOM 801 O O . PRO A 1 100 ? 7.255 -13.305 -18.332 1.00 97.50 100 PRO A O 1
ATOM 804 N N . GLY A 1 101 ? 9.344 -13.061 -17.510 1.00 95.19 101 GLY A N 1
ATOM 805 C CA . GLY A 1 101 ? 9.899 -12.318 -18.646 1.00 95.19 101 GLY A CA 1
ATOM 806 C C . GLY A 1 101 ? 9.898 -10.797 -18.474 1.00 95.19 101 GLY A C 1
ATOM 807 O O . GLY A 1 101 ? 10.471 -10.114 -19.311 1.00 95.19 101 GLY A O 1
ATOM 808 N N . MET A 1 102 ? 9.295 -10.273 -17.402 1.00 95.50 102 MET A N 1
ATOM 809 C CA . MET A 1 102 ? 9.481 -8.881 -16.977 1.00 95.50 102 MET A CA 1
ATOM 810 C C . MET A 1 102 ? 10.720 -8.760 -16.091 1.00 95.50 102 MET A C 1
ATOM 812 O O . MET A 1 102 ? 10.984 -9.649 -15.276 1.00 95.50 102 MET A O 1
ATOM 816 N N . THR A 1 103 ? 11.437 -7.647 -16.206 1.00 96.44 103 THR A N 1
ATOM 817 C CA . THR A 1 103 ? 12.505 -7.306 -15.262 1.00 96.44 103 THR A CA 1
ATOM 818 C C . THR A 1 103 ? 11.912 -6.917 -13.909 1.00 96.44 103 THR A C 1
ATOM 820 O O . THR A 1 103 ? 10.782 -6.428 -13.809 1.00 96.44 103 THR A O 1
ATOM 823 N N . MET A 1 104 ? 12.689 -7.090 -12.839 1.00 97.75 104 MET A N 1
ATOM 824 C CA . MET A 1 104 ? 12.252 -6.654 -11.510 1.00 97.75 104 MET A CA 1
ATOM 825 C C . MET A 1 104 ? 12.081 -5.131 -11.448 1.00 97.75 104 MET A C 1
ATOM 827 O O . MET A 1 104 ? 11.196 -4.651 -10.742 1.00 97.75 104 MET A O 1
ATOM 831 N N . ILE A 1 105 ? 12.885 -4.382 -12.216 1.00 97.81 105 ILE A N 1
ATOM 832 C CA . ILE A 1 105 ? 12.803 -2.919 -12.319 1.00 97.81 105 ILE A CA 1
ATOM 833 C C . ILE A 1 105 ? 11.439 -2.510 -12.878 1.00 97.81 105 ILE A C 1
ATOM 835 O O . ILE A 1 105 ? 10.722 -1.762 -12.220 1.00 97.81 105 ILE A O 1
ATOM 839 N N . GLU A 1 106 ? 11.023 -3.069 -14.020 1.00 96.12 106 GLU A N 1
ATOM 840 C CA . GLU A 1 106 ? 9.713 -2.771 -14.622 1.00 96.12 106 GLU A CA 1
ATOM 841 C C . GLU A 1 106 ? 8.551 -3.087 -13.672 1.00 96.12 106 GLU A C 1
ATOM 843 O O . GLU A 1 106 ? 7.568 -2.343 -13.608 1.00 96.12 106 GLU A O 1
ATOM 848 N N . ILE A 1 107 ? 8.653 -4.192 -12.921 1.00 97.69 107 ILE A N 1
ATOM 849 C CA . ILE A 1 107 ? 7.641 -4.572 -11.931 1.00 97.69 107 ILE A CA 1
ATOM 850 C C . ILE A 1 107 ? 7.560 -3.522 -10.817 1.00 97.69 107 ILE A C 1
ATOM 852 O O . ILE A 1 107 ? 6.463 -3.049 -10.508 1.00 97.69 107 ILE A O 1
ATOM 856 N N . CYS A 1 108 ? 8.693 -3.151 -10.216 1.00 98.38 108 CYS A N 1
ATOM 857 C CA . CYS A 1 108 ? 8.724 -2.177 -9.128 1.00 98.38 108 CYS A CA 1
ATOM 858 C C . CYS A 1 108 ? 8.275 -0.788 -9.598 1.00 98.38 108 CYS A C 1
ATOM 860 O O . CYS A 1 108 ? 7.404 -0.193 -8.972 1.00 98.38 108 CYS A O 1
ATOM 862 N N . GLU A 1 109 ? 8.778 -0.292 -10.728 1.00 97.88 109 GLU A N 1
ATOM 863 C CA . GLU A 1 109 ? 8.441 1.043 -11.235 1.00 97.88 109 GLU A CA 1
ATOM 864 C C . GLU A 1 109 ? 6.948 1.188 -11.552 1.00 97.88 109 GLU A C 1
ATOM 866 O O . GLU A 1 109 ? 6.311 2.150 -11.108 1.00 97.88 109 GLU A O 1
ATOM 871 N N . ARG A 1 110 ? 6.351 0.211 -12.252 1.00 98.00 110 ARG A N 1
ATOM 872 C CA . ARG A 1 110 ? 4.915 0.236 -12.571 1.00 98.00 110 ARG A CA 1
ATOM 873 C C . ARG A 1 110 ? 4.049 0.137 -11.315 1.00 98.00 110 ARG A C 1
ATOM 875 O O . ARG A 1 110 ? 3.029 0.826 -11.214 1.00 98.00 110 ARG A O 1
ATOM 882 N N . LEU A 1 111 ? 4.431 -0.709 -10.355 1.00 98.62 111 LEU A N 1
ATOM 883 C CA . LEU A 1 111 ? 3.731 -0.830 -9.073 1.00 98.62 111 LEU A CA 1
ATOM 884 C C . LEU A 1 111 ? 3.777 0.492 -8.305 1.00 98.62 111 LEU A C 1
ATOM 886 O O . LEU A 1 111 ? 2.739 0.989 -7.862 1.00 98.62 111 LEU A O 1
ATOM 890 N N . GLU A 1 112 ? 4.962 1.077 -8.165 1.00 98.69 112 GLU A N 1
ATOM 891 C CA . GLU A 1 112 ? 5.161 2.297 -7.392 1.00 98.69 112 GLU A CA 1
ATOM 892 C C . GLU A 1 112 ? 4.495 3.507 -8.037 1.00 98.69 112 GLU A C 1
ATOM 894 O O . GLU A 1 112 ? 3.932 4.334 -7.323 1.00 98.69 112 GLU A O 1
ATOM 899 N N . ALA A 1 113 ? 4.477 3.600 -9.369 1.00 98.62 113 ALA A N 1
ATOM 900 C CA . ALA A 1 113 ? 3.722 4.631 -10.075 1.00 98.62 113 ALA A CA 1
ATOM 901 C C . ALA A 1 113 ? 2.220 4.557 -9.753 1.00 98.62 113 ALA A C 1
ATOM 903 O O . ALA A 1 113 ? 1.595 5.578 -9.462 1.00 98.62 113 ALA A O 1
ATOM 904 N N . CYS A 1 114 ? 1.649 3.348 -9.734 1.00 98.62 114 CYS A N 1
ATOM 905 C CA . CYS A 1 114 ? 0.247 3.143 -9.369 1.00 98.62 114 CYS A CA 1
ATOM 906 C C . CYS A 1 114 ? 0.008 3.517 -7.903 1.00 98.62 114 CYS A C 1
ATOM 908 O O . CYS A 1 114 ? -0.968 4.193 -7.579 1.00 98.62 114 CYS A O 1
ATOM 910 N N . SER A 1 115 ? 0.931 3.129 -7.023 1.00 98.75 115 SER A N 1
ATOM 911 C CA . SER A 1 115 ? 0.831 3.407 -5.595 1.00 98.75 115 SER A CA 1
ATOM 912 C C . SER A 1 115 ? 0.913 4.902 -5.280 1.00 98.75 115 SER A C 1
ATOM 914 O O . SER A 1 115 ? 0.055 5.395 -4.551 1.00 98.75 115 SER A O 1
ATOM 916 N N . ARG A 1 116 ? 1.863 5.644 -5.873 1.00 98.81 116 ARG A N 1
ATOM 917 C CA . ARG A 1 116 ? 1.973 7.111 -5.730 1.00 98.81 116 ARG A CA 1
ATOM 918 C C . ARG A 1 116 ? 0.717 7.827 -6.222 1.00 98.81 116 ARG A C 1
ATOM 920 O O . ARG A 1 116 ? 0.234 8.742 -5.557 1.00 98.81 116 ARG A O 1
ATOM 927 N N . HIS A 1 117 ? 0.165 7.380 -7.351 1.00 98.69 117 HIS A N 1
ATOM 928 C CA . HIS A 1 117 ? -1.064 7.936 -7.918 1.00 98.69 117 HIS A CA 1
ATOM 929 C C . HIS A 1 117 ? -2.276 7.706 -7.010 1.00 98.69 117 HIS A C 1
ATOM 931 O O . HIS A 1 117 ? -2.958 8.656 -6.631 1.00 98.69 117 HIS A O 1
ATOM 937 N N . LEU A 1 118 ? -2.529 6.456 -6.607 1.00 98.81 118 LEU A N 1
ATOM 938 C CA . LEU A 1 118 ? -3.712 6.113 -5.815 1.00 98.81 118 LEU A CA 1
ATOM 939 C C . LEU A 1 118 ? -3.683 6.719 -4.409 1.00 98.81 118 LEU A C 1
ATOM 941 O O . LEU A 1 118 ? -4.724 7.178 -3.938 1.00 98.81 118 LEU A O 1
ATOM 945 N N . ILE A 1 119 ? -2.514 6.759 -3.757 1.00 98.69 119 ILE A N 1
ATOM 946 C CA . ILE A 1 119 ? -2.362 7.376 -2.430 1.00 98.69 119 ILE A CA 1
ATOM 947 C C . ILE A 1 119 ? -2.280 8.904 -2.485 1.00 98.69 119 ILE A C 1
ATOM 949 O O . ILE A 1 119 ? -2.246 9.536 -1.430 1.00 98.69 119 ILE A O 1
ATOM 953 N N . LYS A 1 120 ? -2.243 9.499 -3.686 1.00 98.38 120 LYS A N 1
ATOM 954 C CA . LYS A 1 120 ? -2.073 10.940 -3.893 1.00 98.38 120 LYS A CA 1
ATOM 955 C C . LYS A 1 120 ? -0.846 11.464 -3.139 1.00 98.38 120 LYS A C 1
ATOM 957 O O . LYS A 1 120 ? -0.970 12.226 -2.182 1.00 98.38 120 LYS A O 1
ATOM 962 N N . GLU A 1 121 ? 0.327 10.979 -3.546 1.00 98.62 121 GLU A N 1
ATOM 963 C CA . GLU A 1 121 ? 1.612 11.317 -2.924 1.00 98.62 121 GLU A CA 1
ATOM 964 C C . GLU A 1 121 ? 1.767 12.832 -2.698 1.00 98.62 121 GLU A C 1
ATOM 966 O O . GLU A 1 121 ? 1.517 13.646 -3.590 1.00 98.62 121 GLU A O 1
ATOM 971 N N . ASN A 1 122 ? 2.164 13.204 -1.482 1.00 98.31 122 ASN A N 1
ATOM 972 C CA . ASN A 1 122 ? 2.300 14.581 -1.030 1.00 98.31 122 ASN A CA 1
ATOM 973 C C . ASN A 1 122 ? 3.375 14.684 0.063 1.00 98.31 122 ASN A C 1
ATOM 975 O O . ASN A 1 122 ? 3.072 14.741 1.257 1.00 98.31 122 ASN A O 1
ATOM 979 N N . GLY A 1 123 ? 4.646 14.692 -0.343 1.00 98.06 123 GLY A N 1
ATOM 980 C CA . GLY A 1 123 ? 5.772 14.815 0.583 1.00 98.06 123 GLY A CA 1
ATOM 981 C C . GLY A 1 123 ? 5.739 13.743 1.677 1.00 98.06 123 GLY A C 1
ATOM 982 O O . GLY A 1 123 ? 5.719 12.554 1.380 1.00 98.06 123 GLY A O 1
ATOM 983 N N . LEU A 1 124 ? 5.739 14.172 2.941 1.00 97.94 124 LEU A N 1
ATOM 984 C CA . LEU A 1 124 ? 5.674 13.273 4.101 1.00 97.94 124 LEU A CA 1
ATOM 985 C C . LEU A 1 124 ? 4.241 12.973 4.569 1.00 97.94 124 LEU A C 1
ATOM 987 O O . LEU A 1 124 ? 4.059 12.079 5.388 1.00 97.94 124 LEU A O 1
ATOM 991 N N . GLU A 1 125 ? 3.241 13.690 4.051 1.00 98.06 125 GLU A N 1
ATOM 992 C CA . GLU A 1 125 ? 1.837 13.535 4.458 1.00 98.06 125 GLU A CA 1
ATOM 993 C C . GLU A 1 125 ? 1.195 12.290 3.830 1.00 98.06 125 GLU A C 1
ATOM 995 O O . GLU A 1 125 ? 0.320 11.656 4.413 1.00 98.06 125 GLU A O 1
ATOM 1000 N N . ALA A 1 126 ? 1.624 11.921 2.620 1.00 98.50 126 ALA A N 1
ATOM 1001 C CA . ALA A 1 126 ? 1.155 10.728 1.926 1.00 98.50 126 ALA A CA 1
ATOM 1002 C C . ALA A 1 126 ? 2.214 10.234 0.941 1.00 98.50 126 ALA A C 1
ATOM 1004 O O . ALA A 1 126 ? 2.763 11.021 0.175 1.00 98.50 126 ALA A O 1
ATOM 1005 N N . GLY A 1 127 ? 2.468 8.928 0.906 1.00 98.50 127 GLY A N 1
ATOM 1006 C CA . GLY A 1 127 ? 3.450 8.359 -0.010 1.00 98.50 127 GLY A CA 1
ATOM 1007 C C . GLY A 1 127 ? 3.682 6.874 0.217 1.00 98.50 127 GLY A C 1
ATOM 1008 O O . GLY A 1 127 ? 2.866 6.177 0.824 1.00 98.50 127 GLY A O 1
ATOM 1009 N N . LEU A 1 128 ? 4.808 6.386 -0.293 1.00 98.69 128 LEU A N 1
ATOM 1010 C CA . LEU A 1 128 ? 5.238 5.003 -0.109 1.00 98.69 128 LEU A CA 1
ATOM 1011 C C . LEU A 1 128 ? 5.991 4.868 1.215 1.00 98.69 128 LEU A C 1
ATOM 1013 O O . LEU A 1 128 ? 6.993 5.543 1.435 1.00 98.69 128 LEU A O 1
ATOM 1017 N N . ALA A 1 129 ? 5.526 3.977 2.090 1.00 98.38 129 ALA A N 1
ATOM 1018 C CA . ALA A 1 129 ? 6.126 3.793 3.412 1.00 98.38 129 ALA A CA 1
ATOM 1019 C C . ALA A 1 129 ? 7.521 3.136 3.366 1.00 98.38 129 ALA A C 1
ATOM 1021 O O . ALA A 1 129 ? 8.332 3.350 4.264 1.00 98.38 129 ALA A O 1
ATOM 1022 N N . PHE A 1 130 ? 7.789 2.309 2.352 1.00 98.62 130 PHE A N 1
ATOM 1023 C CA . PHE A 1 130 ? 9.057 1.606 2.140 1.00 98.62 130 PHE A CA 1
ATOM 1024 C C . PHE A 1 130 ? 9.178 1.141 0.672 1.00 98.62 130 PHE A C 1
ATOM 1026 O O . PHE A 1 130 ? 8.162 1.108 -0.028 1.00 98.62 130 PHE A O 1
ATOM 1033 N N . PRO A 1 131 ? 10.389 0.782 0.192 1.00 98.62 131 PRO A N 1
ATOM 1034 C CA . PRO A 1 131 ? 10.591 0.298 -1.176 1.00 98.62 131 PRO A CA 1
ATOM 1035 C C . PRO A 1 131 ? 9.822 -0.986 -1.493 1.00 98.62 131 PRO A C 1
ATOM 1037 O O . PRO A 1 131 ? 9.594 -1.824 -0.619 1.00 98.62 131 PRO A O 1
ATOM 1040 N N . THR A 1 132 ? 9.494 -1.194 -2.766 1.00 98.69 132 THR A N 1
ATOM 1041 C CA . THR A 1 132 ? 8.791 -2.402 -3.211 1.00 98.69 132 THR A CA 1
ATOM 1042 C C . THR A 1 132 ? 9.669 -3.644 -3.069 1.00 98.69 132 THR A C 1
ATOM 1044 O O . THR A 1 132 ? 10.585 -3.871 -3.856 1.00 98.69 132 THR A O 1
ATOM 1047 N N . GLY A 1 133 ? 9.383 -4.476 -2.067 1.00 98.50 133 GLY A N 1
ATOM 1048 C CA . GLY A 1 133 ? 10.055 -5.761 -1.884 1.00 98.50 133 GLY A CA 1
ATOM 1049 C C . GLY A 1 133 ? 9.601 -6.791 -2.920 1.00 98.50 133 GLY A C 1
ATOM 1050 O O . GLY A 1 133 ? 8.416 -7.111 -3.000 1.00 98.50 133 GLY A O 1
ATOM 1051 N N . CYS A 1 134 ? 10.543 -7.351 -3.673 1.00 98.00 134 CYS A N 1
ATOM 1052 C CA . CYS A 1 134 ? 10.290 -8.332 -4.728 1.00 98.00 134 CYS A CA 1
ATOM 1053 C C . CYS A 1 134 ? 11.294 -9.500 -4.685 1.00 98.00 134 CYS A C 1
ATOM 1055 O O . CYS A 1 134 ? 11.786 -9.967 -5.710 1.00 98.00 134 CYS A O 1
ATOM 1057 N N . SER A 1 135 ? 11.636 -9.943 -3.471 1.00 98.38 135 SER A N 1
ATOM 1058 C CA . SER A 1 135 ? 12.585 -11.028 -3.202 1.00 98.38 135 SER A CA 1
ATOM 1059 C C . SER A 1 135 ? 12.242 -12.327 -3.935 1.00 98.38 135 SER A C 1
ATOM 1061 O O . SER A 1 135 ? 11.088 -12.751 -3.972 1.00 98.38 135 SER A O 1
ATOM 1063 N N . LEU A 1 136 ? 13.268 -12.970 -4.500 1.00 97.50 136 LEU A N 1
ATOM 1064 C CA . LEU A 1 136 ? 13.126 -14.173 -5.316 1.00 97.50 136 LEU A CA 1
ATOM 1065 C C . LEU A 1 136 ? 13.707 -15.407 -4.612 1.00 97.50 136 LEU A C 1
ATOM 1067 O O . LEU A 1 136 ? 14.811 -15.384 -4.062 1.00 97.50 136 LEU A O 1
ATOM 1071 N N . ASN A 1 137 ? 12.994 -16.528 -4.729 1.00 97.81 137 ASN A N 1
ATOM 1072 C CA . ASN A 1 137 ? 13.439 -17.864 -4.332 1.00 97.81 137 ASN A CA 1
ATOM 1073 C C . ASN A 1 137 ? 13.878 -17.969 -2.858 1.00 97.81 137 ASN A C 1
ATOM 1075 O O . ASN A 1 137 ? 13.043 -17.989 -1.960 1.00 97.81 137 ASN A O 1
ATOM 1079 N N . HIS A 1 138 ? 15.182 -18.093 -2.605 1.00 97.88 138 HIS A N 1
ATOM 1080 C CA . HIS A 1 138 ? 15.745 -18.286 -1.266 1.00 97.88 138 HIS A CA 1
ATOM 1081 C C . HIS A 1 138 ? 15.881 -16.974 -0.476 1.00 97.88 138 HIS A C 1
ATOM 1083 O O . HIS A 1 138 ? 16.167 -17.007 0.720 1.00 97.88 138 HIS A O 1
ATOM 1089 N N . VAL A 1 139 ? 15.688 -15.823 -1.128 1.00 98.25 139 VAL A N 1
ATOM 1090 C CA . VAL A 1 139 ? 15.698 -14.511 -0.478 1.00 98.25 139 VAL A CA 1
ATOM 1091 C C . VAL A 1 139 ? 14.308 -14.246 0.094 1.00 98.25 139 VAL A C 1
ATOM 1093 O O . VAL A 1 139 ? 13.327 -14.210 -0.642 1.00 98.25 139 VAL A O 1
ATO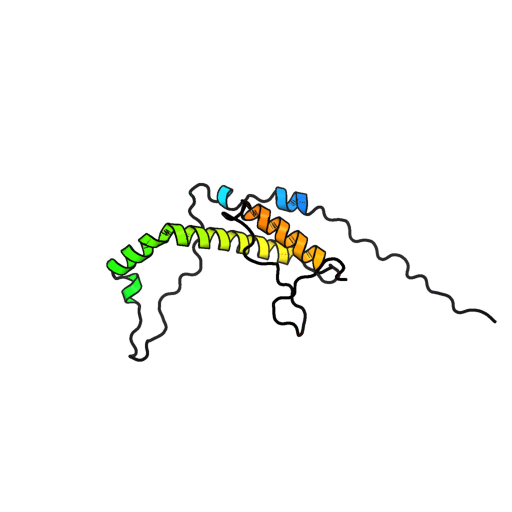M 1096 N N . ALA A 1 140 ? 14.215 -14.061 1.411 1.00 97.81 140 ALA A N 1
ATOM 1097 C CA . ALA A 1 140 ? 12.926 -13.943 2.097 1.00 97.81 140 ALA A CA 1
ATOM 1098 C C . ALA A 1 140 ? 12.350 -12.518 2.107 1.00 97.81 140 ALA A C 1
ATOM 1100 O O . ALA A 1 140 ? 11.134 -12.347 2.126 1.00 97.81 140 ALA A O 1
ATOM 1101 N N . ALA A 1 141 ? 13.210 -11.498 2.154 1.00 98.19 141 ALA A N 1
ATOM 1102 C CA . ALA A 1 141 ? 12.799 -10.107 2.315 1.00 98.19 141 ALA A CA 1
ATOM 1103 C C . ALA A 1 141 ? 13.891 -9.135 1.844 1.00 98.19 141 ALA A C 1
ATOM 1105 O O . ALA A 1 141 ? 15.034 -9.526 1.611 1.00 98.19 141 ALA A O 1
ATOM 1106 N N . HIS A 1 142 ? 13.522 -7.855 1.757 1.00 98.12 142 HIS A N 1
ATOM 1107 C CA . HIS A 1 142 ? 14.418 -6.706 1.566 1.00 98.12 142 HIS A CA 1
ATOM 1108 C C . HIS A 1 142 ? 15.237 -6.686 0.263 1.00 98.12 142 HIS A C 1
ATOM 1110 O O . HIS A 1 142 ? 16.209 -5.942 0.174 1.00 98.12 142 HIS A O 1
ATOM 1116 N N . TYR A 1 143 ? 14.845 -7.451 -0.758 1.00 98.31 143 TYR A N 1
ATOM 1117 C CA . TYR A 1 143 ? 15.368 -7.247 -2.109 1.00 98.31 143 TYR A CA 1
ATOM 1118 C C . TYR A 1 143 ? 14.398 -6.382 -2.913 1.00 98.31 143 TYR A C 1
ATOM 1120 O O . TYR A 1 143 ? 13.205 -6.674 -2.985 1.00 98.31 143 TYR A O 1
ATOM 1128 N N . THR A 1 144 ? 14.948 -5.330 -3.503 1.00 98.25 144 THR A N 1
ATOM 1129 C CA . THR A 1 144 ? 14.365 -4.496 -4.552 1.00 98.25 144 THR A CA 1
ATOM 1130 C C . THR A 1 144 ? 15.519 -4.174 -5.511 1.00 98.25 144 THR A C 1
ATOM 1132 O O . THR A 1 144 ? 16.653 -4.032 -5.031 1.00 98.25 144 THR A O 1
ATOM 1135 N N . PRO A 1 145 ? 15.306 -4.142 -6.835 1.00 98.12 145 PRO A N 1
ATOM 1136 C CA . PRO A 1 145 ? 16.396 -3.976 -7.784 1.00 98.12 145 PRO A CA 1
ATOM 1137 C C . PRO A 1 145 ? 17.028 -2.589 -7.653 1.00 98.12 145 PRO A C 1
ATOM 1139 O O . PRO A 1 145 ? 16.339 -1.576 -7.533 1.00 98.12 145 PRO A O 1
ATOM 1142 N N . ASN A 1 146 ? 18.355 -2.545 -7.714 1.00 98.06 146 ASN A N 1
ATOM 1143 C CA . ASN A 1 146 ? 19.079 -1.297 -7.936 1.00 98.06 146 ASN A CA 1
ATOM 1144 C C . ASN A 1 146 ? 19.196 -1.022 -9.442 1.00 98.06 146 ASN A C 1
ATOM 1146 O O . ASN A 1 146 ? 18.958 -1.898 -10.272 1.00 98.06 146 ASN A O 1
ATOM 1150 N N . ASN A 1 147 ? 19.620 0.190 -9.805 1.00 96.56 147 ASN A N 1
ATOM 1151 C CA . ASN A 1 147 ? 19.918 0.511 -11.198 1.00 96.56 147 ASN A CA 1
ATOM 1152 C C . ASN A 1 147 ? 20.945 -0.476 -11.791 1.00 96.56 147 ASN A C 1
ATOM 1154 O O . ASN A 1 147 ? 22.024 -0.655 -11.224 1.00 96.56 147 ASN A O 1
ATOM 1158 N N . GLY A 1 148 ? 20.615 -1.062 -12.943 1.00 94.81 148 GLY A N 1
ATOM 1159 C CA . GLY A 1 148 ? 21.456 -2.041 -13.639 1.00 94.81 148 GLY A CA 1
ATOM 1160 C C . GLY A 1 148 ? 21.268 -3.498 -13.205 1.00 94.81 148 GLY A C 1
ATOM 1161 O O . GLY A 1 148 ? 22.037 -4.342 -13.654 1.00 94.81 148 GLY A O 1
ATOM 1162 N N . ASP A 1 149 ? 20.286 -3.801 -12.353 1.00 94.31 149 ASP A N 1
ATOM 1163 C CA . ASP A 1 149 ? 19.852 -5.178 -12.084 1.00 94.31 149 ASP A CA 1
ATOM 1164 C C . ASP A 1 149 ? 19.147 -5.763 -13.330 1.00 94.31 149 ASP A C 1
ATOM 1166 O O . ASP A 1 149 ? 18.285 -5.097 -13.913 1.00 94.31 149 ASP A O 1
ATOM 1170 N N . THR A 1 150 ? 19.546 -6.965 -13.768 1.00 79.94 150 THR A N 1
ATOM 1171 C CA . THR A 1 150 ? 19.123 -7.606 -15.035 1.00 79.94 150 THR A CA 1
ATOM 1172 C C . THR A 1 150 ? 18.727 -9.057 -14.841 1.00 79.94 150 THR A C 1
ATOM 1174 O O . THR A 1 150 ? 19.529 -9.785 -14.209 1.00 79.94 150 THR A O 1
#

Mean predicted aligned error: 7.97 Å